Protein AF-A0A540V6Z6-F1 (afdb_monomer_lite)

Structure (mmCIF, N/CA/C/O backbone):
data_AF-A0A540V6Z6-F1
#
_entry.id   AF-A0A540V6Z6-F1
#
loop_
_atom_site.group_PDB
_atom_site.id
_atom_site.type_symbol
_atom_site.label_atom_id
_atom_site.label_alt_id
_atom_site.label_comp_id
_atom_site.label_asym_id
_atom_site.label_entity_id
_atom_site.label_seq_id
_atom_site.pdbx_PDB_ins_code
_atom_site.Cartn_x
_atom_site.Cartn_y
_atom_site.Cartn_z
_atom_site.occupancy
_atom_site.B_iso_or_equiv
_atom_site.auth_seq_id
_atom_site.auth_comp_id
_atom_site.auth_asym_id
_atom_site.auth_atom_id
_atom_site.pdbx_PDB_model_num
ATOM 1 N N . MET A 1 1 ? 38.698 24.331 -63.627 1.00 56.97 1 MET A N 1
ATOM 2 C CA . MET A 1 1 ? 39.486 23.324 -62.875 1.00 56.97 1 MET A CA 1
ATOM 3 C C . MET A 1 1 ? 39.253 23.399 -61.363 1.00 56.97 1 MET A C 1
ATOM 5 O O . MET A 1 1 ? 38.834 22.399 -60.798 1.00 56.97 1 MET A O 1
ATOM 9 N N . LEU A 1 2 ? 39.401 24.559 -60.703 1.00 54.28 2 LEU A N 1
ATOM 10 C CA . LEU A 1 2 ? 39.151 24.697 -59.250 1.00 54.28 2 LEU A CA 1
ATOM 11 C C . LEU A 1 2 ? 37.705 24.397 -58.804 1.00 54.28 2 LEU A C 1
ATOM 13 O O . LEU A 1 2 ? 37.475 23.901 -57.704 1.00 54.28 2 LEU A O 1
ATOM 17 N N . THR A 1 3 ? 36.724 24.702 -59.652 1.00 61.88 3 THR A N 1
ATOM 18 C CA . THR A 1 3 ? 35.303 24.415 -59.410 1.00 61.88 3 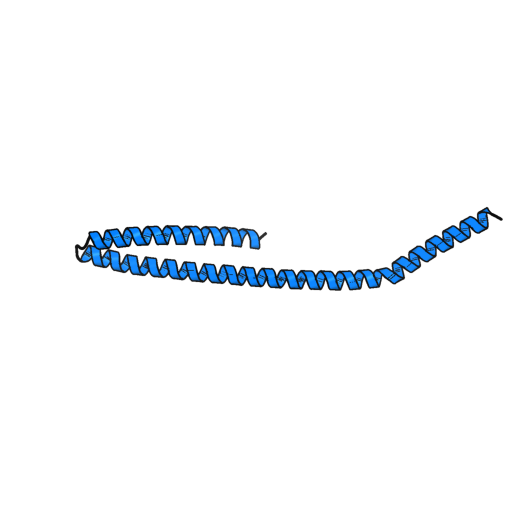THR A CA 1
ATOM 19 C C . THR A 1 3 ? 35.012 22.916 -59.403 1.00 61.88 3 THR A C 1
ATOM 21 O O . THR A 1 3 ? 34.301 22.454 -58.522 1.00 61.88 3 THR A O 1
ATOM 24 N N . LEU A 1 4 ? 35.632 22.148 -60.305 1.00 68.69 4 LEU A N 1
ATOM 25 C CA . LEU A 1 4 ? 35.486 20.690 -60.372 1.00 68.69 4 LEU A CA 1
ATOM 26 C C . LEU A 1 4 ? 36.043 20.007 -59.111 1.00 68.69 4 LEU A C 1
ATOM 28 O O . LEU A 1 4 ? 35.379 19.165 -58.516 1.00 68.69 4 LEU A O 1
ATOM 32 N N . LEU A 1 5 ? 37.227 20.433 -58.659 1.00 58.09 5 LEU A N 1
ATOM 33 C CA . LEU A 1 5 ? 37.864 19.926 -57.437 1.00 58.09 5 LEU A CA 1
ATOM 34 C C . LEU A 1 5 ? 37.044 20.246 -56.178 1.00 58.09 5 LEU A C 1
ATOM 36 O O . LEU A 1 5 ? 36.904 19.398 -55.302 1.00 58.09 5 LEU A O 1
ATOM 40 N N . ARG A 1 6 ? 36.444 21.443 -56.099 1.00 54.28 6 ARG A N 1
ATOM 41 C CA . ARG A 1 6 ? 35.535 21.811 -54.997 1.00 54.28 6 ARG A CA 1
ATOM 42 C C . ARG A 1 6 ? 34.250 20.986 -54.991 1.00 54.28 6 ARG A C 1
ATOM 44 O O . ARG A 1 6 ? 33.770 20.636 -53.915 1.00 54.28 6 ARG A O 1
ATOM 51 N N . THR A 1 7 ? 33.698 20.674 -56.161 1.00 65.88 7 THR A N 1
ATOM 52 C CA . THR A 1 7 ? 32.507 19.823 -56.275 1.00 65.88 7 THR A CA 1
ATOM 53 C C . THR A 1 7 ? 32.819 18.383 -55.873 1.00 65.88 7 THR A C 1
ATOM 55 O O . THR A 1 7 ? 32.073 17.809 -55.086 1.00 65.88 7 THR A O 1
ATOM 58 N N . LEU A 1 8 ? 33.957 17.833 -56.307 1.00 66.50 8 LEU A N 1
ATOM 59 C CA . LEU A 1 8 ? 34.410 16.499 -55.900 1.00 66.50 8 LEU A CA 1
ATOM 60 C C . LEU A 1 8 ? 34.705 16.416 -54.396 1.00 66.50 8 LEU A C 1
ATOM 62 O O . LEU A 1 8 ? 34.299 15.454 -53.756 1.00 66.50 8 LEU A O 1
ATOM 66 N N . ALA A 1 9 ? 35.327 17.440 -53.803 1.00 56.22 9 ALA A N 1
ATOM 67 C CA . ALA A 1 9 ? 35.565 17.492 -52.359 1.00 56.22 9 ALA A CA 1
ATOM 68 C C . ALA A 1 9 ? 34.257 17.555 -51.547 1.00 56.22 9 ALA A C 1
ATOM 70 O O . ALA A 1 9 ? 34.138 16.901 -50.512 1.00 56.22 9 ALA A O 1
ATOM 71 N N . ARG A 1 10 ? 33.248 18.303 -52.021 1.00 59.22 10 ARG A N 1
ATOM 72 C CA . ARG A 1 10 ? 31.909 18.315 -51.403 1.00 59.22 10 ARG A CA 1
ATOM 73 C C . ARG A 1 10 ? 31.174 16.988 -51.573 1.00 59.22 10 ARG A C 1
ATOM 75 O O . ARG A 1 10 ? 30.536 16.557 -50.620 1.00 59.22 10 ARG A O 1
ATOM 82 N N . GLY A 1 11 ? 31.290 16.345 -52.735 1.00 59.53 11 GLY A N 1
ATOM 83 C CA . GLY A 1 11 ? 30.734 15.014 -52.992 1.00 59.53 11 GLY A CA 1
ATOM 84 C C . GLY A 1 11 ? 31.361 13.946 -52.096 1.00 59.53 11 GLY A C 1
ATOM 85 O O . GLY A 1 11 ? 30.642 13.231 -51.412 1.00 59.53 11 GLY A O 1
ATOM 86 N N . ALA A 1 12 ? 32.691 13.924 -51.984 1.00 61.44 12 ALA A N 1
ATOM 87 C CA . ALA A 1 12 ? 33.412 13.022 -51.086 1.00 61.44 12 ALA A CA 1
ATOM 88 C C . ALA A 1 12 ? 33.045 13.248 -49.609 1.00 61.44 12 ALA A C 1
ATOM 90 O O . ALA A 1 12 ? 32.877 12.292 -48.860 1.00 61.44 12 ALA A O 1
ATOM 91 N N . ALA A 1 13 ? 32.862 14.504 -49.187 1.00 58.03 13 ALA A N 1
ATOM 92 C CA . ALA A 1 13 ? 32.412 14.824 -47.834 1.00 58.03 13 ALA A CA 1
ATOM 93 C C . ALA A 1 13 ? 30.933 14.479 -47.584 1.00 58.03 13 ALA A C 1
ATOM 95 O O . ALA A 1 13 ? 30.568 14.229 -46.442 1.00 58.03 13 ALA A O 1
ATOM 96 N N . ALA A 1 14 ? 30.073 14.506 -48.607 1.00 62.59 14 ALA A N 1
ATOM 97 C CA . ALA A 1 14 ? 28.683 14.058 -48.510 1.00 62.59 14 ALA A CA 1
ATOM 98 C C . ALA A 1 14 ? 28.599 12.535 -48.399 1.00 62.59 14 ALA A C 1
ATOM 100 O O . ALA A 1 14 ? 27.970 12.034 -47.474 1.00 62.59 14 ALA A O 1
ATOM 101 N N . GLN A 1 15 ? 29.341 11.830 -49.246 1.00 60.62 15 GLN A N 1
ATOM 102 C CA . GLN A 1 15 ? 29.389 10.374 -49.273 1.00 60.62 15 GLN A CA 1
ATOM 103 C C . GLN A 1 15 ? 30.055 9.791 -48.019 1.00 60.62 15 GLN A C 1
ATOM 105 O O . GLN A 1 15 ? 29.535 8.860 -47.423 1.00 60.62 15 GLN A O 1
ATOM 110 N N . ALA A 1 16 ? 31.122 10.418 -47.506 1.00 60.09 16 ALA A N 1
ATOM 111 C CA . ALA A 1 16 ? 31.697 10.052 -46.209 1.00 60.09 16 ALA A CA 1
ATOM 112 C C . ALA A 1 16 ? 30.727 10.278 -45.035 1.00 60.09 16 ALA A C 1
ATOM 114 O O . ALA A 1 16 ? 30.861 9.630 -44.001 1.00 60.09 16 ALA A O 1
ATOM 115 N N . ARG A 1 17 ? 29.765 11.202 -45.173 1.00 59.28 17 ARG A N 1
ATOM 116 C CA . ARG A 1 17 ? 28.748 11.488 -44.154 1.00 59.28 17 ARG A CA 1
ATOM 117 C C . ARG A 1 17 ? 27.621 10.455 -44.192 1.00 59.28 17 ARG A C 1
ATOM 119 O O . ARG A 1 17 ? 27.214 10.012 -43.127 1.00 59.28 17 ARG A O 1
ATOM 126 N N . GLU A 1 18 ? 27.183 10.051 -45.384 1.00 62.25 18 GLU A N 1
ATOM 127 C CA . GLU A 1 18 ? 26.259 8.925 -45.604 1.00 62.25 18 GLU A CA 1
ATOM 128 C C . GLU A 1 18 ? 26.873 7.606 -45.120 1.00 62.25 18 GLU A C 1
ATOM 130 O O . GLU A 1 18 ? 26.299 6.947 -44.259 1.00 62.25 18 GLU A O 1
ATOM 135 N N . ASP A 1 19 ? 28.105 7.292 -45.530 1.00 62.19 19 ASP A N 1
ATOM 136 C CA . ASP A 1 19 ? 28.800 6.072 -45.108 1.00 62.19 19 ASP A CA 1
ATOM 137 C C . ASP A 1 19 ? 29.118 6.047 -43.603 1.00 62.19 19 ASP A C 1
ATOM 139 O O . ASP A 1 19 ? 29.314 4.973 -43.030 1.00 62.19 19 ASP A O 1
ATOM 143 N N . ALA A 1 20 ? 29.268 7.212 -42.961 1.00 60.38 20 ALA A N 1
ATOM 144 C CA . ALA A 1 20 ? 29.432 7.318 -41.511 1.00 60.38 20 ALA A CA 1
ATOM 145 C C . ALA A 1 20 ? 28.093 7.140 -40.786 1.00 60.38 20 ALA A C 1
ATOM 147 O O . ALA A 1 20 ? 28.051 6.468 -39.757 1.00 60.38 20 ALA A O 1
ATOM 148 N N . TYR A 1 21 ? 27.005 7.697 -41.327 1.00 63.19 21 TYR A N 1
ATOM 149 C CA . TYR A 1 21 ? 25.660 7.477 -40.803 1.00 63.19 21 TYR A CA 1
ATOM 150 C C . TYR A 1 21 ? 25.284 5.997 -40.885 1.00 63.19 21 TYR A C 1
ATOM 152 O O . TYR A 1 21 ? 24.933 5.423 -39.862 1.00 63.19 21 TYR A O 1
ATOM 160 N N . ASP A 1 22 ? 25.465 5.345 -42.033 1.00 65.38 22 ASP A N 1
ATOM 161 C CA . ASP A 1 22 ? 25.125 3.928 -42.205 1.00 65.38 22 ASP A CA 1
ATOM 162 C C . ASP A 1 22 ? 26.027 2.995 -41.383 1.00 65.38 22 ASP A C 1
ATOM 164 O O . ASP A 1 22 ? 25.541 2.032 -40.786 1.00 65.38 22 ASP A O 1
ATOM 168 N N . ARG A 1 23 ? 27.333 3.292 -41.260 1.00 65.50 23 ARG A N 1
ATOM 169 C CA . ARG A 1 23 ? 28.234 2.491 -40.405 1.00 65.50 23 ARG A CA 1
ATOM 170 C C . ARG A 1 23 ? 27.931 2.612 -38.919 1.00 65.50 23 ARG A C 1
ATOM 172 O O . ARG A 1 23 ? 28.133 1.643 -38.189 1.00 65.50 23 ARG A O 1
ATOM 179 N N . HIS A 1 24 ? 27.505 3.783 -38.455 1.00 64.75 24 HIS A N 1
ATOM 180 C CA . HIS A 1 24 ? 27.300 4.030 -37.029 1.00 64.75 24 HIS A CA 1
ATOM 181 C C . HIS A 1 24 ? 25.838 3.918 -36.595 1.00 64.75 24 HIS A C 1
ATOM 183 O O . HIS A 1 24 ? 25.605 3.709 -35.411 1.00 64.75 24 HIS A O 1
ATOM 189 N N . ALA A 1 25 ? 24.862 3.969 -37.507 1.00 71.94 25 ALA A N 1
ATOM 190 C CA . ALA A 1 25 ? 23.440 3.855 -37.179 1.00 71.94 25 ALA A CA 1
ATOM 191 C C . ALA A 1 25 ? 23.115 2.537 -36.468 1.00 71.94 25 ALA A C 1
ATOM 193 O O . ALA A 1 25 ? 22.467 2.553 -35.427 1.00 71.94 25 ALA A O 1
ATOM 194 N N . LEU A 1 26 ? 23.618 1.403 -36.968 1.00 76.19 26 LEU A N 1
ATOM 195 C CA . LEU A 1 26 ? 23.410 0.100 -36.323 1.00 76.19 26 LEU A CA 1
ATOM 196 C C . LEU A 1 26 ? 24.089 0.012 -34.949 1.00 76.19 26 LEU A C 1
ATOM 198 O O . LEU A 1 26 ? 23.538 -0.589 -34.034 1.00 76.19 26 LEU A O 1
ATOM 202 N N . LEU A 1 27 ? 25.256 0.643 -34.786 1.00 78.31 27 LEU A N 1
ATOM 203 C CA . LEU A 1 27 ? 25.979 0.686 -33.511 1.00 78.31 27 LEU A CA 1
ATOM 204 C C . LEU A 1 27 ? 25.267 1.577 -32.483 1.00 78.31 27 LEU A C 1
ATOM 206 O O . LEU A 1 27 ? 25.165 1.211 -31.316 1.00 78.31 27 LEU A O 1
ATOM 210 N N . VAL A 1 28 ? 24.740 2.722 -32.920 1.00 78.56 28 VAL A N 1
ATOM 211 C CA . VAL A 1 28 ? 23.918 3.613 -32.092 1.00 78.56 28 VAL A CA 1
ATOM 212 C C . VAL A 1 28 ? 22.619 2.917 -31.691 1.00 78.56 28 VAL A C 1
ATOM 214 O O . VAL A 1 28 ? 22.257 2.970 -30.521 1.00 78.56 28 VAL A O 1
ATOM 217 N N . LEU A 1 29 ? 21.951 2.217 -32.614 1.00 76.25 29 LEU A N 1
ATOM 218 C CA . LEU A 1 29 ? 20.749 1.438 -32.311 1.00 76.25 29 LEU A CA 1
ATOM 219 C C . LEU A 1 29 ? 21.035 0.302 -31.318 1.00 76.25 29 LEU A C 1
ATOM 221 O O . LEU A 1 29 ? 20.280 0.145 -30.363 1.00 76.25 29 LEU A O 1
ATOM 225 N N . ASP A 1 30 ? 22.125 -0.458 -31.482 1.00 80.81 30 ASP A N 1
ATOM 226 C CA . ASP A 1 30 ? 22.514 -1.506 -30.519 1.00 80.81 30 ASP A CA 1
ATOM 227 C C . AS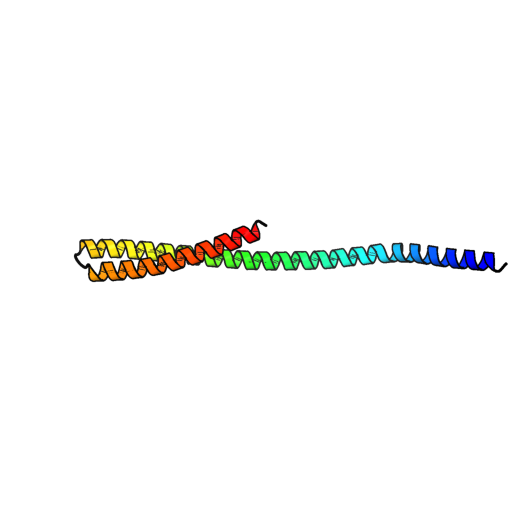P A 1 30 ? 22.748 -0.916 -29.122 1.00 80.81 30 ASP A C 1
ATOM 229 O O . ASP A 1 30 ? 22.274 -1.452 -28.118 1.00 80.81 30 ASP A O 1
ATOM 233 N N . GLN A 1 31 ? 23.413 0.239 -29.053 1.00 81.62 31 GLN A N 1
ATOM 234 C CA . GLN A 1 31 ? 23.634 0.940 -27.794 1.00 81.62 31 GLN A CA 1
ATOM 235 C C . GLN A 1 31 ? 22.319 1.437 -27.175 1.00 81.62 31 GLN A C 1
ATOM 237 O O . GLN A 1 31 ? 22.084 1.207 -25.990 1.00 81.62 31 GLN A O 1
ATOM 242 N N . GLN A 1 32 ? 21.426 2.032 -27.969 1.00 83.44 32 GLN A N 1
ATOM 243 C CA . GLN A 1 32 ? 20.102 2.464 -27.511 1.00 83.44 32 GLN A CA 1
ATOM 244 C C . GLN A 1 32 ? 19.262 1.290 -26.998 1.00 83.44 32 GLN A C 1
ATOM 246 O O . GLN A 1 32 ? 18.567 1.429 -25.990 1.00 83.44 32 GLN A O 1
ATOM 251 N N . ILE A 1 33 ? 19.347 0.118 -27.638 1.00 83.75 33 ILE A N 1
ATOM 252 C CA . ILE A 1 33 ? 18.678 -1.103 -27.172 1.00 83.75 33 ILE A CA 1
ATOM 253 C C . ILE A 1 33 ? 19.236 -1.527 -25.811 1.00 83.75 33 ILE A C 1
ATOM 255 O O . ILE A 1 33 ? 18.458 -1.816 -24.901 1.00 83.75 33 ILE A O 1
ATOM 259 N N . ARG A 1 34 ? 20.564 -1.539 -25.637 1.00 86.12 34 ARG A N 1
ATOM 260 C CA . ARG A 1 34 ? 21.204 -1.896 -24.357 1.00 86.12 34 ARG A CA 1
ATOM 261 C C . ARG A 1 34 ? 20.833 -0.927 -23.239 1.00 86.12 34 ARG A C 1
ATOM 263 O O . ARG A 1 34 ? 20.531 -1.368 -22.132 1.00 86.12 34 ARG A O 1
ATOM 270 N N . GLU A 1 35 ? 20.838 0.369 -23.526 1.00 87.44 35 GLU A N 1
ATOM 271 C CA . GLU A 1 35 ? 20.452 1.416 -22.577 1.00 87.44 35 GLU A CA 1
ATOM 272 C C . GLU A 1 35 ? 18.983 1.282 -22.180 1.00 87.44 35 GLU A C 1
ATOM 274 O O . GLU A 1 35 ? 18.681 1.175 -20.993 1.00 87.44 35 GLU A O 1
ATOM 279 N N . THR A 1 36 ? 18.087 1.149 -23.160 1.00 87.75 36 THR A N 1
ATOM 280 C CA . THR A 1 36 ? 16.650 0.957 -22.917 1.00 87.75 36 THR A CA 1
ATOM 281 C C . THR A 1 36 ? 16.377 -0.325 -22.128 1.00 87.75 36 THR A C 1
ATOM 283 O O . THR A 1 36 ? 15.540 -0.336 -21.227 1.00 87.75 36 THR A O 1
ATOM 286 N N . ALA A 1 37 ? 17.095 -1.415 -22.415 1.00 87.69 37 ALA A N 1
ATOM 287 C CA . ALA A 1 37 ? 16.981 -2.657 -21.656 1.00 87.69 37 ALA A CA 1
ATOM 288 C C . ALA A 1 37 ? 17.440 -2.482 -20.198 1.00 87.69 37 ALA A C 1
ATOM 290 O O . ALA A 1 37 ? 16.791 -2.988 -19.280 1.00 87.69 37 ALA A O 1
ATOM 291 N N . ALA A 1 38 ? 18.528 -1.740 -19.971 1.00 90.62 38 ALA A N 1
ATOM 292 C CA . ALA A 1 38 ? 18.999 -1.414 -18.630 1.00 90.62 38 ALA A CA 1
ATOM 293 C C . ALA A 1 38 ? 18.006 -0.513 -17.876 1.00 90.62 38 ALA A C 1
ATOM 295 O O . ALA A 1 38 ? 17.753 -0.742 -16.693 1.00 90.62 38 ALA A O 1
ATOM 296 N N . ASP A 1 39 ? 17.409 0.471 -18.551 1.00 87.88 39 ASP A N 1
ATOM 297 C CA . ASP A 1 39 ? 16.358 1.327 -17.994 1.00 87.88 39 ASP A CA 1
ATOM 298 C C . ASP A 1 39 ? 15.100 0.546 -17.630 1.00 87.88 39 ASP A C 1
ATOM 300 O O . ASP A 1 39 ? 14.565 0.715 -16.534 1.00 87.88 39 ASP A O 1
ATOM 304 N N . LEU A 1 40 ? 14.665 -0.368 -18.497 1.00 90.75 40 LEU A N 1
ATOM 305 C CA . LEU A 1 40 ? 13.524 -1.236 -18.229 1.00 90.75 40 LEU A CA 1
ATOM 306 C C . LEU A 1 40 ? 13.766 -2.112 -16.996 1.00 90.75 40 LEU A C 1
ATOM 308 O O . LEU A 1 40 ? 12.891 -2.243 -16.140 1.00 90.75 40 LEU A O 1
ATOM 312 N N . GLU A 1 41 ? 14.954 -2.701 -16.883 1.00 92.81 41 GLU A N 1
ATOM 313 C CA . GLU A 1 41 ? 15.318 -3.527 -15.734 1.00 92.81 41 GLU A CA 1
ATOM 314 C C . GLU A 1 41 ? 15.378 -2.704 -14.436 1.00 92.81 41 GLU A C 1
ATOM 316 O O . GLU A 1 41 ? 14.894 -3.151 -13.393 1.00 92.81 41 GLU A O 1
ATOM 321 N N . ARG A 1 42 ? 15.895 -1.469 -14.492 1.00 90.94 42 ARG A N 1
ATOM 322 C CA . ARG A 1 42 ? 15.819 -0.523 -13.366 1.00 90.94 42 ARG A CA 1
ATOM 323 C C . ARG A 1 42 ? 14.367 -0.233 -12.981 1.00 90.94 42 ARG A C 1
ATOM 325 O O . ARG A 1 42 ? 14.025 -0.346 -11.806 1.00 90.94 42 ARG A O 1
ATOM 332 N N . GLY A 1 43 ? 13.512 0.070 -13.957 1.00 91.00 43 GLY A N 1
ATOM 333 C CA . GLY A 1 43 ? 12.088 0.330 -13.741 1.00 91.00 43 GLY A CA 1
ATOM 334 C C . GLY A 1 43 ? 11.366 -0.848 -13.084 1.00 91.00 43 GLY A C 1
ATOM 335 O O . GLY A 1 43 ? 10.635 -0.659 -12.113 1.00 91.00 43 GLY A O 1
ATOM 336 N N . ARG A 1 44 ? 11.635 -2.080 -13.536 1.00 89.88 44 ARG A N 1
ATOM 337 C CA . ARG A 1 44 ? 11.085 -3.307 -12.934 1.00 89.88 44 ARG A CA 1
ATOM 338 C C . ARG A 1 44 ? 11.472 -3.466 -11.469 1.00 89.88 44 ARG A C 1
ATOM 340 O O . ARG A 1 44 ? 10.621 -3.817 -10.657 1.00 89.88 44 ARG A O 1
ATOM 347 N N . ARG A 1 45 ? 12.730 -3.194 -11.115 1.00 93.88 45 ARG A N 1
ATOM 348 C CA . ARG A 1 45 ? 13.194 -3.266 -9.718 1.00 93.88 45 ARG A CA 1
ATOM 349 C C . ARG A 1 45 ? 12.531 -2.211 -8.845 1.00 93.88 45 ARG A C 1
ATOM 351 O O . ARG A 1 45 ? 12.115 -2.532 -7.736 1.00 93.88 45 ARG A O 1
ATOM 358 N N . THR A 1 46 ? 12.389 -0.988 -9.352 1.00 90.50 46 THR A N 1
ATOM 359 C CA . THR A 1 46 ? 11.668 0.084 -8.653 1.00 90.50 46 THR A CA 1
ATOM 360 C C . THR A 1 46 ? 10.209 -0.299 -8.416 1.00 90.50 46 THR A C 1
ATOM 362 O O . THR A 1 46 ? 9.731 -0.184 -7.290 1.00 90.50 46 THR A O 1
ATOM 365 N N . LEU A 1 47 ? 9.521 -0.829 -9.433 1.00 88.69 47 LEU A N 1
ATOM 366 C CA . LEU A 1 47 ? 8.145 -1.307 -9.295 1.00 88.69 47 LEU A CA 1
ATOM 367 C C . LEU A 1 47 ? 8.044 -2.446 -8.272 1.00 88.69 47 LEU A C 1
ATOM 369 O O . LEU A 1 47 ? 7.178 -2.410 -7.405 1.00 88.69 47 LEU A O 1
ATOM 373 N N . ALA A 1 48 ? 8.950 -3.425 -8.323 1.00 91.31 48 ALA A N 1
ATOM 374 C CA . ALA A 1 48 ? 8.970 -4.530 -7.368 1.00 91.31 48 ALA A CA 1
ATOM 375 C C . ALA A 1 48 ? 9.171 -4.042 -5.922 1.00 91.31 48 ALA A C 1
ATOM 377 O O . ALA A 1 48 ? 8.479 -4.503 -5.015 1.00 91.31 48 ALA A O 1
ATOM 378 N N . ALA A 1 49 ? 10.074 -3.082 -5.704 1.00 90.94 49 ALA A N 1
ATOM 379 C CA . ALA A 1 49 ? 10.275 -2.464 -4.396 1.00 90.94 49 ALA A CA 1
ATOM 380 C C . ALA A 1 49 ? 9.020 -1.712 -3.922 1.00 90.94 49 ALA A C 1
ATOM 382 O O . ALA A 1 49 ? 8.631 -1.832 -2.762 1.00 90.94 49 ALA A O 1
ATOM 383 N N . ALA A 1 50 ? 8.352 -0.993 -4.825 1.00 89.12 50 ALA A N 1
ATOM 384 C CA . ALA A 1 50 ? 7.126 -0.266 -4.522 1.00 89.12 50 ALA A CA 1
ATOM 385 C C . ALA A 1 50 ? 5.959 -1.216 -4.174 1.00 89.12 50 ALA A C 1
ATOM 387 O O . ALA A 1 50 ? 5.268 -1.001 -3.183 1.00 89.12 50 ALA A O 1
ATOM 388 N N . MET A 1 51 ? 5.800 -2.322 -4.913 1.00 88.69 51 MET A N 1
ATOM 389 C CA . MET A 1 51 ? 4.822 -3.377 -4.607 1.00 88.69 51 MET A CA 1
ATOM 390 C C . MET A 1 51 ? 5.105 -4.059 -3.263 1.00 88.69 51 MET A C 1
ATOM 392 O O . MET A 1 51 ? 4.179 -4.366 -2.515 1.00 88.69 51 MET A O 1
ATOM 396 N N . ALA A 1 52 ? 6.379 -4.292 -2.935 1.00 91.44 52 ALA A N 1
ATOM 397 C CA . ALA A 1 52 ? 6.761 -4.839 -1.636 1.00 91.44 52 ALA A CA 1
ATOM 398 C C . ALA A 1 52 ? 6.412 -3.875 -0.490 1.00 91.44 52 ALA A C 1
ATOM 400 O O . ALA A 1 52 ? 5.925 -4.323 0.549 1.00 91.44 52 ALA A O 1
ATOM 401 N N . GLY A 1 53 ? 6.617 -2.569 -0.704 1.00 90.50 53 GLY A N 1
ATOM 402 C CA . GLY A 1 53 ? 6.194 -1.507 0.208 1.00 90.50 53 GLY A CA 1
ATOM 403 C C . GLY A 1 53 ? 4.680 -1.493 0.417 1.00 90.50 53 GLY A C 1
ATOM 404 O O . GLY A 1 53 ? 4.230 -1.620 1.553 1.00 90.50 53 GLY A O 1
ATOM 405 N N . ASP A 1 54 ? 3.888 -1.449 -0.659 1.00 90.38 54 ASP A N 1
ATOM 406 C CA . ASP A 1 54 ? 2.419 -1.481 -0.561 1.00 90.38 54 ASP A CA 1
ATOM 407 C C . ASP A 1 54 ? 1.914 -2.748 0.149 1.00 90.38 54 ASP A C 1
ATOM 409 O O . ASP A 1 54 ? 1.035 -2.684 1.006 1.00 90.38 54 ASP A O 1
ATOM 413 N N . GLY A 1 55 ? 2.526 -3.904 -0.126 1.00 92.75 55 GLY A N 1
ATOM 414 C CA . GLY A 1 55 ? 2.200 -5.153 0.559 1.00 92.75 55 GLY A CA 1
ATOM 415 C C . GLY A 1 55 ? 2.575 -5.170 2.047 1.00 92.75 55 GLY A C 1
ATOM 416 O O . GLY A 1 55 ? 1.973 -5.913 2.825 1.00 92.75 55 GLY A O 1
ATOM 417 N N . ALA A 1 56 ? 3.575 -4.398 2.478 1.00 92.69 56 ALA A N 1
ATOM 418 C CA . ALA A 1 56 ? 3.890 -4.220 3.896 1.00 92.69 56 ALA A CA 1
ATOM 419 C C . ALA A 1 56 ? 2.862 -3.305 4.579 1.00 92.69 56 ALA A C 1
ATOM 421 O O . ALA A 1 56 ? 2.338 -3.660 5.634 1.00 92.69 56 ALA A O 1
ATOM 422 N N . GLU A 1 57 ? 2.497 -2.195 3.934 1.00 93.56 57 GLU A N 1
ATOM 423 C CA . GLU A 1 57 ? 1.455 -1.281 4.419 1.00 93.56 57 GLU A CA 1
ATOM 424 C C . GLU A 1 57 ? 0.082 -1.970 4.497 1.00 93.56 57 GLU A C 1
ATOM 426 O O . GLU A 1 57 ? -0.653 -1.788 5.465 1.00 93.56 57 GLU A O 1
ATOM 431 N N . ALA A 1 58 ? -0.247 -2.837 3.534 1.00 93.19 58 ALA A N 1
ATOM 432 C CA . ALA A 1 58 ? -1.463 -3.651 3.556 1.00 93.19 58 ALA A CA 1
ATOM 433 C C . ALA A 1 58 ? -1.522 -4.590 4.770 1.00 93.19 58 ALA A C 1
ATOM 435 O O . ALA A 1 58 ? -2.569 -4.729 5.401 1.00 93.19 58 ALA A O 1
ATOM 436 N N . ARG A 1 59 ? -0.395 -5.227 5.112 1.00 95.31 59 ARG A N 1
ATOM 437 C CA . ARG A 1 59 ? -0.295 -6.095 6.295 1.00 95.31 59 ARG A CA 1
ATOM 438 C C . ARG A 1 59 ? -0.440 -5.295 7.582 1.00 95.31 59 ARG A C 1
ATOM 440 O O . ARG A 1 59 ? -1.199 -5.698 8.456 1.00 95.31 59 ARG A O 1
ATOM 447 N N . ARG A 1 60 ? 0.218 -4.137 7.667 1.00 94.38 60 ARG A N 1
ATOM 448 C CA . ARG A 1 60 ? 0.095 -3.233 8.814 1.00 94.38 60 ARG A CA 1
ATOM 449 C C . ARG A 1 60 ? -1.345 -2.763 9.014 1.00 94.38 60 ARG A C 1
ATOM 451 O O . ARG A 1 60 ? -1.828 -2.778 10.140 1.00 94.38 60 ARG A O 1
ATOM 458 N N . LEU A 1 61 ? -2.039 -2.402 7.935 1.00 95.69 61 LEU A N 1
ATOM 459 C CA . LEU A 1 61 ? -3.451 -2.023 7.982 1.00 95.69 61 LEU A CA 1
ATOM 460 C C . LEU A 1 61 ? -4.313 -3.150 8.572 1.00 95.69 61 LEU A C 1
ATOM 462 O O . LEU A 1 61 ? -5.063 -2.910 9.513 1.00 95.69 61 LEU A O 1
ATOM 466 N N . ALA A 1 62 ? -4.137 -4.383 8.087 1.00 95.94 62 ALA A N 1
ATOM 467 C CA . ALA A 1 62 ? -4.868 -5.541 8.597 1.00 95.94 62 ALA A CA 1
ATOM 468 C C . ALA A 1 62 ? -4.581 -5.819 10.086 1.00 95.94 62 ALA A C 1
ATOM 470 O O . ALA A 1 62 ? -5.483 -6.187 10.836 1.00 95.94 62 ALA A O 1
ATOM 471 N N . GLU A 1 63 ? -3.340 -5.624 10.543 1.00 96.38 63 GLU A N 1
ATOM 472 C CA . GLU A 1 63 ? -2.989 -5.757 11.962 1.00 96.38 63 GLU A CA 1
ATOM 473 C C . GLU A 1 63 ? -3.660 -4.692 12.837 1.00 96.38 63 GLU A C 1
ATOM 475 O O . GLU A 1 63 ? -4.136 -5.010 13.929 1.00 96.38 63 GLU A O 1
ATOM 480 N N . VAL A 1 64 ? -3.704 -3.438 12.376 1.00 96.69 64 VAL A N 1
ATOM 481 C CA . VAL A 1 64 ? -4.373 -2.334 13.083 1.00 96.69 64 VAL A CA 1
ATOM 482 C C . VAL A 1 64 ? -5.876 -2.599 13.185 1.00 96.69 64 VAL A C 1
ATOM 484 O O . VAL A 1 64 ? -6.435 -2.495 14.276 1.00 96.69 64 VAL A O 1
ATOM 487 N N . GLU A 1 65 ? -6.513 -3.019 12.091 1.00 9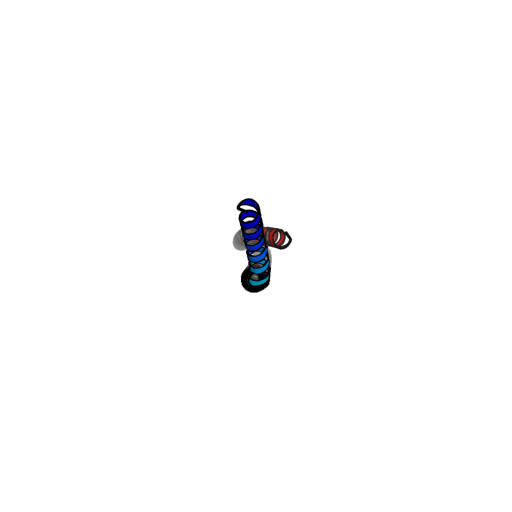5.94 65 GLU A N 1
ATOM 488 C CA . GLU A 1 65 ? -7.938 -3.376 12.063 1.00 95.94 65 GLU A CA 1
ATOM 489 C C . GLU A 1 65 ? -8.255 -4.551 12.999 1.00 95.94 65 GLU A C 1
ATOM 491 O O . GLU A 1 65 ? -9.214 -4.492 13.769 1.00 95.94 65 GLU A O 1
ATOM 496 N N . ALA A 1 66 ? -7.418 -5.593 13.006 1.00 97.06 66 ALA A N 1
ATOM 497 C CA . ALA A 1 66 ? -7.599 -6.7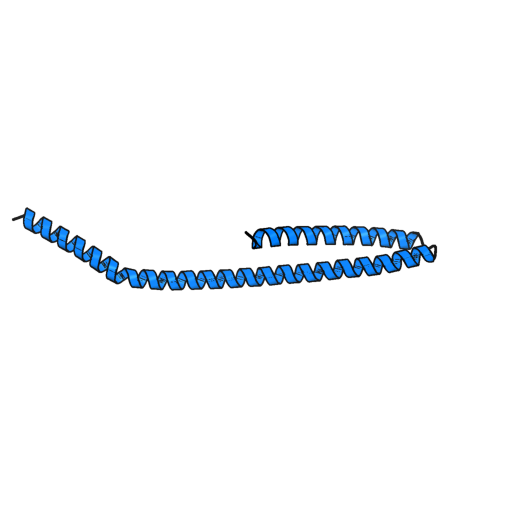37 13.898 1.00 97.06 66 ALA A CA 1
ATOM 498 C C . ALA A 1 66 ? -7.477 -6.347 15.382 1.00 97.06 66 ALA A C 1
ATOM 500 O O . ALA A 1 66 ? -8.249 -6.821 16.217 1.00 97.06 66 ALA A O 1
ATOM 501 N N . ARG A 1 67 ? -6.523 -5.469 15.720 1.00 96.50 67 ARG A N 1
ATOM 502 C CA . ARG A 1 67 ? -6.353 -4.954 17.089 1.00 96.50 67 ARG A CA 1
ATOM 503 C C . ARG A 1 67 ? -7.531 -4.087 17.521 1.00 96.50 67 ARG A C 1
ATOM 505 O O . ARG A 1 67 ? -7.965 -4.209 18.663 1.00 96.50 67 ARG A O 1
ATOM 512 N N . ALA A 1 68 ? -8.049 -3.244 16.627 1.00 96.19 68 ALA A N 1
ATOM 513 C CA . ALA A 1 68 ? -9.230 -2.434 16.905 1.00 96.19 68 ALA A CA 1
ATOM 514 C C . ALA A 1 68 ? -10.444 -3.326 17.215 1.00 96.19 68 ALA A C 1
ATOM 516 O O . ALA A 1 68 ? -11.064 -3.153 18.259 1.00 96.19 68 ALA A O 1
ATOM 517 N N . ALA A 1 69 ? -10.701 -4.354 16.401 1.00 96.50 69 ALA A N 1
ATOM 518 C CA . ALA A 1 69 ? -11.815 -5.284 16.612 1.00 96.50 69 ALA A CA 1
ATOM 519 C C . ALA A 1 69 ? -11.709 -6.095 17.927 1.00 96.50 69 ALA A C 1
ATOM 521 O O . ALA A 1 69 ? -12.707 -6.331 18.618 1.00 96.50 69 ALA A O 1
ATOM 522 N N . ASP A 1 70 ? -10.499 -6.522 18.310 1.00 96.56 70 ASP A N 1
ATOM 523 C CA . ASP A 1 70 ? -10.268 -7.180 19.606 1.00 96.56 70 ASP A CA 1
ATOM 524 C C . ASP A 1 70 ? -10.519 -6.216 20.778 1.00 96.56 70 ASP A C 1
ATOM 526 O O . ASP A 1 70 ? -11.189 -6.582 21.749 1.00 96.56 70 ASP A O 1
ATOM 530 N N . LEU A 1 71 ? -10.054 -4.965 20.680 1.00 95.56 71 LEU A N 1
ATOM 531 C CA . LEU A 1 71 ? -10.330 -3.943 21.691 1.00 95.56 71 LEU A CA 1
ATOM 532 C C . LEU A 1 71 ? -11.816 -3.592 21.777 1.00 95.56 71 LEU A C 1
ATOM 534 O O . LEU A 1 71 ? -12.318 -3.444 22.887 1.00 95.56 71 LEU A O 1
ATOM 538 N N . GLU A 1 72 ? -12.536 -3.526 20.657 1.00 96.06 72 GLU A N 1
ATOM 539 C CA . GLU A 1 72 ? -13.989 -3.313 20.636 1.00 96.06 72 GLU A CA 1
ATOM 540 C C . GLU A 1 72 ? -14.717 -4.421 21.398 1.00 96.06 72 GLU A C 1
ATOM 542 O O . GLU A 1 72 ? -15.545 -4.151 22.271 1.00 96.06 72 GLU A O 1
ATOM 547 N N . THR A 1 73 ? -14.350 -5.680 21.144 1.00 96.81 73 THR A N 1
ATOM 548 C CA . THR A 1 73 ? -14.919 -6.837 21.849 1.00 96.81 73 THR A CA 1
ATOM 549 C C . THR A 1 73 ? -14.686 -6.730 23.360 1.00 96.81 73 THR A C 1
ATOM 551 O O . THR A 1 73 ? -15.595 -6.964 24.164 1.00 96.81 73 THR A O 1
ATOM 554 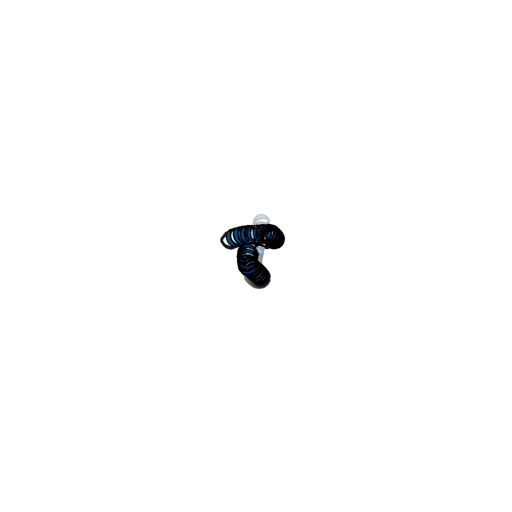N N . ARG A 1 74 ? -13.476 -6.329 23.770 1.00 94.19 74 ARG A N 1
ATOM 555 C CA . ARG A 1 74 ? -13.124 -6.137 25.185 1.00 94.19 74 ARG A CA 1
ATOM 556 C C . ARG A 1 74 ? -13.832 -4.935 25.804 1.00 94.19 74 ARG A C 1
ATOM 558 O O . ARG A 1 74 ? -14.259 -5.032 26.953 1.00 94.19 74 ARG A O 1
ATOM 565 N N . ALA A 1 75 ? -13.996 -3.841 25.064 1.00 95.19 75 ALA A N 1
ATOM 566 C CA . ALA A 1 75 ? -14.711 -2.651 25.509 1.00 95.19 75 ALA A CA 1
ATOM 567 C C . ALA A 1 75 ? -16.183 -2.976 25.796 1.00 95.19 75 ALA A C 1
ATOM 569 O O . ALA A 1 75 ? -16.692 -2.654 26.869 1.00 95.19 75 ALA A O 1
ATOM 570 N N . VAL A 1 76 ? -16.847 -3.707 24.893 1.00 96.06 76 VAL A N 1
ATOM 571 C CA . VAL A 1 76 ? -18.234 -4.166 25.077 1.00 96.06 76 VAL A CA 1
ATOM 572 C C . VAL A 1 76 ? -18.360 -5.095 26.288 1.00 96.06 76 VAL A C 1
ATOM 574 O O . VAL A 1 76 ? -19.297 -4.963 27.083 1.00 96.06 76 VAL A O 1
ATOM 577 N N . ALA A 1 77 ? -17.404 -6.009 26.481 1.00 95.69 77 ALA A N 1
ATOM 578 C CA . ALA A 1 77 ? -17.374 -6.872 27.661 1.00 95.69 77 ALA A CA 1
ATOM 579 C C . ALA A 1 77 ? -17.169 -6.072 28.963 1.00 95.69 77 ALA A C 1
ATOM 581 O O . ALA A 1 77 ? -17.816 -6.362 29.970 1.00 95.69 77 ALA A O 1
ATOM 582 N N . ALA A 1 78 ? -16.310 -5.048 28.948 1.00 95.19 78 ALA A N 1
ATOM 583 C CA . ALA A 1 78 ? -16.074 -4.170 30.091 1.00 95.19 78 ALA A CA 1
ATOM 584 C C . ALA A 1 78 ? -17.324 -3.352 30.454 1.00 95.19 78 ALA A C 1
ATOM 586 O O . ALA A 1 78 ? -17.691 -3.312 31.630 1.00 95.19 78 ALA A O 1
ATOM 587 N N . LEU A 1 79 ? -18.021 -2.792 29.458 1.00 95.31 79 LEU A N 1
ATOM 588 C CA . LEU A 1 79 ? -19.305 -2.105 29.647 1.00 95.31 79 LEU A CA 1
ATOM 589 C C . LEU A 1 79 ? -20.354 -3.037 30.256 1.00 95.31 79 LEU A C 1
ATOM 591 O O . LEU A 1 79 ? -21.001 -2.688 31.239 1.00 95.31 79 LEU A O 1
ATOM 595 N N . SER A 1 80 ? -20.466 -4.258 29.728 1.00 95.69 80 SER A N 1
ATOM 596 C CA . SER A 1 80 ? -21.399 -5.272 30.242 1.00 95.69 80 SER A CA 1
ATOM 597 C C . SER A 1 80 ? -21.086 -5.679 31.688 1.00 95.69 80 SER A C 1
ATOM 599 O O . SER A 1 80 ? -21.981 -6.064 32.436 1.00 95.69 80 SER A O 1
ATOM 601 N N . ALA A 1 81 ? -19.819 -5.578 32.096 1.00 96.19 81 ALA A N 1
ATOM 602 C CA . ALA A 1 81 ? -19.354 -5.849 33.452 1.00 96.19 81 ALA A CA 1
ATOM 603 C C . ALA A 1 81 ? -19.386 -4.615 34.379 1.00 96.19 81 ALA A C 1
ATOM 605 O O . ALA A 1 81 ? -18.879 -4.700 35.499 1.00 96.19 81 ALA A O 1
ATOM 606 N N . GLY A 1 82 ? -19.924 -3.474 33.926 1.00 95.81 82 GLY A N 1
ATOM 607 C CA . GLY A 1 82 ? -19.980 -2.221 34.690 1.00 95.81 82 GLY A CA 1
ATOM 608 C C . GLY A 1 82 ? -18.618 -1.551 34.912 1.00 95.81 82 GLY A C 1
ATOM 609 O O . GLY A 1 82 ? -18.477 -0.717 35.801 1.00 95.81 82 GLY A O 1
ATOM 610 N N . ARG A 1 83 ? -17.591 -1.928 34.142 1.00 95.56 83 ARG A N 1
ATOM 611 C CA . ARG A 1 83 ? -16.229 -1.379 34.237 1.00 95.56 83 ARG A CA 1
ATOM 612 C C . ARG A 1 83 ? -16.040 -0.257 33.220 1.00 95.56 83 ARG A C 1
ATOM 614 O O . ARG A 1 83 ? -15.294 -0.405 32.253 1.00 95.56 83 ARG A O 1
ATOM 621 N N . GLU A 1 84 ? -16.734 0.855 33.438 1.00 94.19 84 GLU A N 1
ATOM 622 C CA . GLU A 1 84 ? -16.745 1.997 32.514 1.00 94.19 84 GLU A CA 1
ATOM 623 C C . GLU A 1 84 ? -15.356 2.612 32.293 1.00 94.19 84 GLU A C 1
ATOM 625 O O . GLU A 1 84 ? -15.046 3.014 31.174 1.00 94.19 84 GLU A O 1
ATOM 630 N N . ASP A 1 85 ? -14.484 2.611 33.306 1.00 94.19 85 ASP A N 1
ATOM 631 C CA . ASP A 1 85 ? -13.110 3.112 33.164 1.00 94.19 85 ASP A CA 1
ATOM 632 C C . ASP A 1 85 ? -12.305 2.321 32.124 1.00 94.19 85 ASP A C 1
ATOM 634 O O . ASP A 1 85 ? -11.699 2.911 31.233 1.00 94.19 85 ASP A O 1
ATOM 638 N N . LEU A 1 86 ? -12.374 0.985 32.165 1.00 92.88 86 LEU A N 1
ATOM 639 C CA . LEU A 1 86 ? -11.699 0.126 31.183 1.00 92.88 86 LEU A CA 1
ATOM 640 C C . LEU A 1 86 ? -12.309 0.264 29.786 1.00 92.88 86 LEU A C 1
ATOM 642 O O . LEU A 1 86 ? -11.598 0.180 28.788 1.00 92.88 86 LEU A O 1
ATOM 646 N N . ALA A 1 87 ? -13.624 0.466 29.703 1.00 93.56 87 ALA A N 1
ATOM 647 C CA . ALA A 1 87 ? -14.287 0.712 28.430 1.00 93.56 87 ALA A CA 1
ATOM 648 C C . ALA A 1 87 ? -13.854 2.049 27.813 1.00 93.56 87 ALA A C 1
ATOM 650 O O . ALA A 1 87 ? -13.644 2.124 26.604 1.00 93.56 87 ALA A O 1
ATOM 651 N N . ARG A 1 88 ? -13.680 3.086 28.639 1.00 94.62 88 ARG A N 1
ATOM 652 C CA . ARG A 1 88 ? -13.191 4.399 28.209 1.00 94.62 88 ARG A CA 1
ATOM 653 C C . ARG A 1 88 ? -11.742 4.335 27.735 1.00 94.62 88 ARG A C 1
ATOM 655 O O . ARG A 1 88 ? -11.452 4.834 26.654 1.00 94.62 88 ARG A O 1
ATOM 662 N N . GLU A 1 89 ? -10.866 3.654 28.470 1.00 95.19 89 GLU A N 1
ATOM 663 C CA . GLU A 1 89 ? -9.482 3.415 28.034 1.00 95.19 89 GLU A CA 1
ATOM 664 C C . GLU A 1 89 ? -9.424 2.640 26.708 1.00 95.19 89 GLU A C 1
ATOM 666 O O . GLU A 1 89 ? -8.661 2.992 25.807 1.00 95.19 89 GLU A O 1
ATOM 671 N N . ALA A 1 90 ? -10.262 1.610 26.550 1.00 94.56 90 ALA A N 1
ATOM 672 C CA . ALA A 1 90 ? -10.350 0.863 25.300 1.00 94.56 90 ALA A CA 1
ATOM 673 C C . ALA A 1 90 ? -10.852 1.741 24.141 1.00 94.56 90 ALA A C 1
ATOM 675 O O . ALA A 1 90 ? -10.301 1.661 23.047 1.00 94.56 90 ALA A O 1
ATOM 676 N N . ALA A 1 91 ? -11.838 2.613 24.375 1.00 94.12 91 ALA A N 1
ATOM 677 C CA . ALA A 1 91 ? -12.335 3.552 23.370 1.00 94.12 91 ALA A CA 1
ATOM 678 C C . ALA A 1 91 ? -11.266 4.573 22.941 1.00 94.12 91 ALA A C 1
ATOM 680 O O . ALA A 1 91 ? -11.112 4.835 21.750 1.00 94.12 91 ALA A O 1
ATOM 681 N N . GLU A 1 92 ? -10.485 5.105 23.886 1.00 95.88 92 GLU A N 1
ATOM 682 C CA . GLU A 1 92 ? -9.350 5.987 23.585 1.00 95.88 92 GLU A CA 1
ATOM 683 C C . GLU A 1 92 ? -8.277 5.259 22.757 1.00 95.88 92 GLU A C 1
ATOM 685 O O . GLU A 1 92 ? -7.753 5.803 21.782 1.00 95.88 92 GLU A O 1
ATOM 690 N N . ALA A 1 93 ? -7.977 4.000 23.093 1.00 96.19 93 ALA A N 1
ATOM 691 C CA . ALA A 1 93 ? -7.046 3.177 22.326 1.00 96.19 93 ALA A CA 1
ATOM 692 C C . ALA A 1 93 ? -7.558 2.877 20.905 1.00 96.19 93 ALA A C 1
ATOM 694 O O . ALA A 1 93 ? -6.782 2.967 19.952 1.00 96.19 93 ALA A O 1
ATOM 695 N N . ILE A 1 94 ? -8.851 2.573 20.747 1.00 95.75 94 ILE A N 1
ATOM 696 C CA . ILE A 1 94 ? -9.489 2.365 19.439 1.00 95.75 94 ILE A CA 1
ATOM 697 C C . ILE A 1 94 ? -9.392 3.639 18.600 1.00 95.75 94 ILE A C 1
ATOM 699 O O . ILE A 1 94 ? -8.918 3.568 17.472 1.00 95.75 94 ILE A O 1
ATOM 703 N N . ALA A 1 95 ? -9.724 4.808 19.155 1.00 96.44 95 ALA A N 1
ATOM 704 C CA . ALA A 1 95 ? -9.646 6.077 18.428 1.00 96.44 95 ALA A CA 1
ATOM 705 C C . ALA A 1 95 ? -8.234 6.358 17.876 1.00 96.44 95 ALA A C 1
ATOM 707 O O . ALA A 1 95 ? -8.079 6.829 16.748 1.00 96.44 95 ALA A O 1
ATOM 708 N N . ASN A 1 96 ? -7.190 6.017 18.639 1.00 96.56 96 ASN A N 1
ATOM 709 C CA . ASN A 1 96 ? -5.807 6.131 18.174 1.00 96.56 96 ASN A CA 1
ATOM 710 C C . ASN A 1 96 ? -5.496 5.162 17.019 1.00 96.56 96 ASN A C 1
ATOM 712 O O . ASN A 1 96 ? -4.854 5.555 16.044 1.00 96.56 96 ASN A O 1
ATOM 716 N N . LEU A 1 97 ? -5.965 3.913 17.106 1.00 95.69 97 LEU A N 1
ATOM 717 C CA . LEU A 1 97 ? -5.800 2.921 16.038 1.00 95.69 97 LEU A CA 1
ATOM 718 C C . LEU A 1 97 ? -6.571 3.310 14.772 1.00 95.69 97 LEU A C 1
ATOM 720 O O . LEU A 1 97 ? -6.066 3.120 13.669 1.00 95.69 97 LEU A O 1
ATOM 724 N N . GLU A 1 98 ? -7.759 3.896 14.902 1.00 95.75 98 GLU A N 1
ATOM 725 C CA . GLU A 1 98 ? -8.530 4.393 13.761 1.00 95.75 98 GLU A CA 1
ATOM 726 C C . GLU A 1 98 ? -7.838 5.564 13.065 1.00 95.75 98 GLU A C 1
ATOM 728 O O . GLU A 1 98 ? -7.759 5.592 11.837 1.00 95.75 98 GLU A O 1
ATOM 733 N N . ALA A 1 99 ? -7.253 6.491 13.827 1.00 95.88 99 ALA A N 1
ATOM 734 C CA . ALA A 1 99 ? -6.451 7.567 13.255 1.00 95.88 99 ALA A CA 1
ATOM 735 C C . ALA A 1 99 ? -5.227 7.026 12.487 1.00 95.88 99 ALA A C 1
ATOM 737 O O . ALA A 1 99 ? -4.893 7.538 11.411 1.00 95.88 99 ALA A O 1
ATOM 738 N N . GLU A 1 100 ? -4.576 5.974 13.000 1.00 94.38 100 GLU A N 1
ATOM 739 C CA . GLU A 1 100 ? -3.492 5.279 12.296 1.00 94.38 100 GLU A CA 1
ATOM 740 C C . GLU A 1 100 ? -3.998 4.595 11.016 1.00 94.38 100 GLU A C 1
ATOM 742 O O . GLU A 1 100 ? -3.423 4.801 9.943 1.00 94.38 100 GLU A O 1
ATOM 747 N N . ARG A 1 101 ? -5.103 3.844 11.100 1.00 95.50 101 ARG A N 1
ATOM 748 C CA . ARG A 1 101 ? -5.766 3.190 9.960 1.00 95.50 101 ARG A CA 1
ATOM 749 C C . ARG A 1 101 ? -6.071 4.195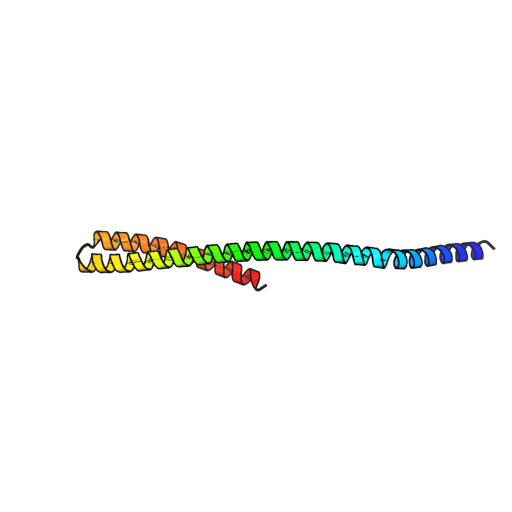 8.850 1.00 95.50 101 ARG A C 1
ATOM 751 O O . ARG A 1 101 ? -5.737 3.961 7.689 1.00 95.50 101 ARG A O 1
ATOM 758 N N . ASP A 1 102 ? -6.650 5.339 9.197 1.00 95.06 102 ASP A N 1
ATOM 759 C CA . ASP A 1 102 ? -7.037 6.372 8.238 1.00 95.06 102 ASP A CA 1
ATOM 760 C C . ASP A 1 102 ? -5.815 7.053 7.599 1.00 95.06 102 ASP A C 1
ATOM 762 O O . ASP A 1 102 ? -5.843 7.442 6.426 1.00 95.06 102 ASP A O 1
ATOM 766 N N . ALA A 1 103 ? -4.711 7.197 8.336 1.00 93.81 103 ALA A N 1
ATOM 767 C CA . ALA A 1 103 ? -3.444 7.662 7.774 1.00 93.81 103 ALA A CA 1
ATOM 768 C C . ALA A 1 103 ? -2.860 6.651 6.771 1.00 93.81 103 ALA A C 1
ATOM 770 O O . ALA A 1 103 ? -2.473 7.043 5.665 1.00 93.81 103 ALA A O 1
ATOM 771 N N . LEU A 1 104 ? -2.859 5.360 7.116 1.00 92.44 104 LEU A N 1
ATOM 772 C CA . LEU A 1 104 ? -2.404 4.278 6.238 1.00 92.44 104 LEU A CA 1
ATOM 773 C C . LEU A 1 104 ? -3.249 4.202 4.962 1.00 92.44 104 LEU A C 1
ATOM 775 O O . LEU A 1 104 ? -2.710 4.162 3.855 1.00 92.44 104 LEU A O 1
ATOM 779 N N . CYS A 1 105 ? -4.573 4.261 5.098 1.00 92.94 105 CYS A N 1
ATOM 780 C CA . CYS A 1 105 ? -5.498 4.183 3.973 1.00 92.94 105 CYS A CA 1
ATOM 781 C C . CYS A 1 105 ? -5.310 5.360 2.997 1.00 92.94 105 CYS A C 1
ATOM 783 O O . CYS A 1 105 ? -5.234 5.158 1.785 1.00 92.94 105 CYS A O 1
ATOM 785 N N . ARG A 1 106 ? -5.114 6.585 3.510 1.00 93.31 106 ARG A N 1
ATOM 786 C CA . ARG A 1 106 ? -4.795 7.764 2.679 1.00 93.31 106 ARG A CA 1
ATOM 787 C C . ARG A 1 106 ? -3.460 7.641 1.945 1.00 93.31 106 ARG A C 1
ATOM 789 O O . ARG A 1 106 ? -3.380 8.003 0.769 1.00 93.31 106 ARG A O 1
ATOM 796 N N . SER A 1 107 ? -2.428 7.130 2.619 1.00 89.94 107 SER A N 1
ATOM 797 C CA . SER A 1 107 ? -1.116 6.886 2.007 1.00 89.94 107 SER A CA 1
ATOM 798 C C . SER A 1 107 ? -1.240 5.914 0.830 1.00 89.94 107 SER A C 1
ATOM 800 O O . SER A 1 107 ? -0.823 6.219 -0.289 1.00 89.94 107 SER A O 1
ATOM 802 N N . ARG A 1 108 ? -1.930 4.789 1.047 1.00 91.12 108 ARG A N 1
ATOM 803 C CA . ARG A 1 108 ? -2.159 3.775 0.010 1.00 91.12 108 ARG A CA 1
ATOM 804 C C . ARG A 1 108 ? -3.038 4.276 -1.134 1.00 91.12 108 ARG A C 1
ATOM 806 O O . ARG A 1 108 ? -2.744 3.977 -2.285 1.00 91.12 108 ARG A O 1
ATOM 813 N N . ALA A 1 109 ? -4.069 5.073 -0.853 1.00 90.81 109 ALA A N 1
ATOM 814 C CA . ALA A 1 109 ? -4.902 5.682 -1.893 1.00 90.81 109 ALA A CA 1
ATOM 815 C C . ALA A 1 109 ? -4.092 6.631 -2.793 1.00 90.81 109 ALA A C 1
ATOM 817 O O . ALA A 1 109 ? -4.233 6.595 -4.014 1.00 90.81 109 ALA A O 1
ATOM 818 N N . THR A 1 110 ? -3.203 7.433 -2.198 1.00 89.00 110 THR A N 1
ATOM 819 C CA . THR A 1 110 ? -2.283 8.305 -2.946 1.00 89.00 110 THR A CA 1
ATOM 820 C C . THR A 1 110 ? -1.336 7.480 -3.812 1.00 89.00 110 THR A C 1
ATOM 822 O O . THR A 1 110 ? -1.183 7.757 -4.997 1.00 89.00 110 THR A O 1
ATOM 825 N N . PHE A 1 111 ? -0.748 6.424 -3.247 1.00 86.25 111 PHE A N 1
ATOM 826 C CA . PHE A 1 111 ? 0.139 5.530 -3.984 1.00 86.25 111 PHE A CA 1
ATOM 827 C C . PHE A 1 111 ? -0.573 4.841 -5.158 1.00 86.25 111 PHE A C 1
ATOM 829 O O . PHE A 1 111 ? -0.056 4.831 -6.271 1.00 86.25 111 PHE A O 1
ATOM 836 N N . ALA A 1 112 ? -1.787 4.329 -4.946 1.00 85.62 112 ALA A N 1
ATOM 837 C CA . ALA A 1 112 ? -2.587 3.713 -6.001 1.00 85.62 112 ALA A CA 1
ATOM 838 C C . ALA A 1 112 ? -2.922 4.701 -7.132 1.00 85.62 112 ALA A C 1
ATOM 840 O O . ALA A 1 112 ? -2.895 4.320 -8.302 1.00 85.62 112 ALA A O 1
ATOM 841 N N . ALA A 1 113 ? -3.196 5.966 -6.799 1.00 87.00 113 ALA A N 1
ATOM 842 C CA . ALA A 1 113 ? -3.434 7.014 -7.788 1.00 87.00 113 ALA A CA 1
ATOM 843 C C . ALA A 1 113 ? -2.177 7.335 -8.616 1.00 87.00 113 ALA A C 1
ATOM 845 O O . ALA A 1 113 ? -2.286 7.515 -9.826 1.00 87.00 113 ALA A O 1
ATOM 846 N N . GLU A 1 114 ? -0.995 7.365 -7.993 1.00 82.81 114 GLU A N 1
ATOM 847 C CA . GLU A 1 114 ? 0.279 7.581 -8.696 1.00 82.81 114 GLU A CA 1
ATOM 848 C C . GLU A 1 114 ? 0.680 6.379 -9.568 1.00 82.81 114 GLU A C 1
ATOM 850 O O . GLU A 1 114 ? 1.211 6.570 -10.655 1.00 82.81 114 GLU A O 1
ATOM 855 N N . VAL A 1 115 ? 0.393 5.140 -9.147 1.00 78.75 115 VAL A N 1
ATOM 856 C CA . VAL A 1 115 ? 0.669 3.932 -9.954 1.00 78.75 115 VAL A CA 1
ATOM 857 C C . VAL A 1 115 ? -0.250 3.820 -11.176 1.00 78.75 115 VAL A C 1
ATOM 859 O O . VAL A 1 115 ? 0.147 3.251 -12.190 1.00 78.75 115 VAL A O 1
ATOM 862 N N . ALA A 1 116 ? -1.478 4.333 -11.093 1.00 77.12 116 ALA A N 1
ATOM 863 C CA . ALA A 1 116 ? -2.439 4.302 -12.196 1.00 77.12 116 ALA A CA 1
ATOM 864 C C . ALA A 1 116 ? -2.201 5.388 -13.267 1.00 77.12 116 ALA A C 1
ATOM 866 O O . ALA A 1 116 ? -2.905 5.394 -14.280 1.00 77.12 116 ALA A O 1
ATOM 867 N N . ARG A 1 117 ? -1.269 6.315 -13.024 1.00 63.59 117 ARG A N 1
ATOM 868 C CA . ARG A 1 117 ? -0.958 7.459 -13.886 1.00 63.59 117 ARG A CA 1
ATOM 869 C C . ARG A 1 117 ? 0.058 7.114 -14.970 1.00 63.59 117 ARG A C 1
ATOM 871 O O . ARG A 1 117 ? -0.126 7.640 -16.090 1.00 63.59 117 ARG A O 1
#

Radius of gyration: 33.68 Å; chains: 1; bounding box: 61×32×98 Å

Foldseek 3Di:
DVVVVVVVVVVVVVVVVVVVCVVCVVVVVVVVVVVVVVVVVVVVVVVVVLVVVLVVLVVVLVVLVVLLVVLVVVLVVCVVVVNPVSNVVSVVVSVVSVVVNVVSVVVSVVSVVVVVD

Secondary structure (DSSP, 8-state):
-HHHHHHHHHHHHHHHHHHHHHHHHHHHHHHHHHHHHHHHHHHHHHHHHHHHHHHHHHHHHHHHHHHHHHHHHHHHHHHHTT-HHHHHHHHHHHHHHHHHHHHHHHHHHHHHHHHT-

pLDDT: mean 84.92, std 13.44, range [54.28, 97.06]

Sequence (117 aa):
MLTLLRTLARGAAAQAREDAYDRHALLVLDQQIRETAADLERGRRTLAAAMAGDGAEARRLAEVEARAADLETRAVAALSAGREDLAREAAEAIANLEAERDALCRSRATFAAEVAR

InterPro domains:
  IPR007157 PspA/VIPP1 [PF04012] (5-115)

Organism: NCBI:txid1204385